Protein AF-F8LBH2-F1 (afdb_monomer_lite)

Organism: NCBI:txid765953

pLDDT: mean 71.57, std 17.28, range [37.56, 93.75]

Secondary structure (DSSP, 8-state):
------------------------------PPPP--S-HHHHHHHHHHHHHHHHHHHHHHHHHHHHHHHHT--HHHHHHHHH-GGGS-HHHHHHHHHHHHHHHHHHHHHH-HHHHHHHHHHHHHHHHHHHHTTTSSTTTTSS--

Structure (mmCIF, N/CA/C/O backbone):
data_AF-F8LBH2-F1
#
_entry.id   AF-F8LBH2-F1
#
loop_
_atom_site.group_PDB
_atom_site.id
_atom_site.type_symbol
_atom_site.label_atom_id
_atom_site.label_alt_id
_atom_site.label_comp_id
_atom_site.label_asym_id
_atom_site.label_entity_id
_atom_site.label_seq_id
_atom_site.pdbx_PDB_ins_code
_atom_site.Cartn_x
_atom_site.Cartn_y
_atom_site.Cartn_z
_atom_site.occupancy
_atom_site.B_iso_or_equiv
_atom_site.auth_seq_id
_atom_site.auth_comp_id
_atom_site.auth_asym_id
_atom_site.auth_atom_id
_atom_site.pdbx_PDB_model_num
ATOM 1 N N . MET A 1 1 ? -1.699 -72.581 43.889 1.00 37.56 1 MET A N 1
ATOM 2 C CA . MET A 1 1 ? -0.258 -72.411 44.127 1.00 37.56 1 MET A CA 1
ATOM 3 C C . MET A 1 1 ? 0.402 -72.421 42.767 1.00 37.56 1 MET A C 1
ATOM 5 O O . MET A 1 1 ? 0.305 -73.429 42.083 1.00 37.56 1 MET A O 1
ATOM 9 N N . ASP A 1 2 ? 0.550 -71.239 42.175 1.00 42.12 2 ASP A N 1
ATOM 10 C CA . ASP A 1 2 ? 1.751 -70.369 42.218 1.00 42.12 2 ASP A CA 1
ATOM 11 C C . ASP A 1 2 ? 2.484 -70.556 40.875 1.00 42.12 2 ASP A C 1
ATOM 13 O O . ASP A 1 2 ? 2.842 -71.672 40.522 1.00 42.12 2 ASP A O 1
ATOM 17 N N . ALA A 1 3 ? 2.346 -69.596 39.950 1.00 45.03 3 ALA A N 1
ATOM 18 C CA . ALA A 1 3 ? 3.302 -68.504 39.687 1.00 45.03 3 ALA A CA 1
ATOM 19 C C . ALA A 1 3 ? 4.600 -69.054 39.043 1.00 45.03 3 ALA A C 1
ATOM 21 O O . ALA A 1 3 ? 5.252 -69.914 39.610 1.00 45.03 3 ALA A O 1
ATOM 22 N N . HIS A 1 4 ? 5.020 -68.682 37.830 1.00 41.66 4 HIS A N 1
ATOM 23 C CA . HIS A 1 4 ? 5.304 -67.326 37.366 1.00 41.66 4 HIS A CA 1
ATOM 24 C C . HIS A 1 4 ? 5.430 -67.260 35.823 1.00 41.66 4 HIS A C 1
ATOM 26 O O . HIS A 1 4 ? 6.060 -68.103 35.193 1.00 41.66 4 HIS A O 1
ATOM 32 N N . ASN A 1 5 ? 4.853 -66.198 35.253 1.00 47.47 5 ASN A N 1
ATOM 33 C CA . ASN A 1 5 ? 5.165 -65.548 33.961 1.00 47.47 5 ASN A CA 1
ATOM 34 C C . ASN A 1 5 ? 6.564 -64.856 34.053 1.00 47.47 5 ASN A C 1
ATOM 36 O O . ASN A 1 5 ? 7.069 -64.799 35.177 1.00 47.47 5 ASN A O 1
ATOM 40 N N . PRO A 1 6 ? 7.158 -64.162 33.047 1.00 50.84 6 PRO A N 1
ATOM 41 C CA . PRO A 1 6 ? 6.891 -64.037 31.603 1.00 50.84 6 PRO A CA 1
ATOM 42 C C . PRO A 1 6 ? 8.168 -64.130 30.719 1.00 50.84 6 PRO A C 1
ATOM 44 O O . PRO A 1 6 ? 9.301 -64.053 31.188 1.00 50.84 6 PRO A O 1
ATOM 47 N N . SER A 1 7 ? 8.015 -64.179 29.397 1.00 40.47 7 SER A N 1
ATOM 48 C CA . SER A 1 7 ? 9.034 -63.666 28.462 1.00 40.47 7 SER A CA 1
ATOM 49 C C . SER A 1 7 ? 8.320 -63.107 27.240 1.00 40.47 7 SER A C 1
ATOM 51 O O . SER A 1 7 ? 8.099 -63.799 26.254 1.00 40.47 7 SER A O 1
ATOM 53 N N . ASP A 1 8 ? 7.893 -61.861 27.368 1.00 48.28 8 ASP A N 1
ATOM 54 C CA . ASP A 1 8 ? 7.503 -61.005 26.253 1.00 48.28 8 ASP A CA 1
ATOM 55 C C . ASP A 1 8 ? 8.675 -60.026 26.008 1.00 48.28 8 ASP A C 1
ATOM 57 O O . ASP A 1 8 ? 9.624 -59.984 26.796 1.00 48.28 8 ASP A O 1
ATOM 61 N N . PRO A 1 9 ? 8.535 -59.080 25.084 1.00 51.53 9 PRO A N 1
ATOM 62 C CA . PRO A 1 9 ? 8.784 -59.097 23.647 1.00 51.53 9 PRO A CA 1
ATOM 63 C C . PRO A 1 9 ? 10.121 -58.387 23.324 1.00 51.53 9 PRO A C 1
ATOM 65 O O . PRO A 1 9 ? 10.768 -57.861 24.219 1.00 51.53 9 PRO A O 1
ATOM 68 N N . PHE A 1 10 ? 10.487 -58.275 22.041 1.00 49.81 10 PHE A N 1
ATOM 69 C CA . PHE A 1 10 ? 11.682 -57.597 21.482 1.00 49.81 10 PHE A CA 1
ATOM 70 C C . PHE A 1 10 ? 12.917 -58.474 21.254 1.00 49.81 10 PHE A C 1
ATOM 72 O O . PHE A 1 10 ? 13.887 -58.436 22.003 1.00 49.81 10 PHE A O 1
ATOM 79 N N . ASP A 1 11 ? 12.924 -59.140 20.099 1.00 42.53 11 ASP A N 1
ATOM 80 C CA . ASP A 1 11 ? 14.157 -59.526 19.412 1.00 42.53 11 ASP A CA 1
ATOM 81 C C . ASP A 1 11 ? 14.146 -58.898 18.002 1.00 42.53 11 ASP A C 1
ATOM 83 O O . ASP A 1 11 ? 13.684 -59.484 17.022 1.00 42.53 11 ASP A O 1
ATOM 87 N N . ASP A 1 12 ? 14.556 -57.626 17.924 1.00 53.84 12 ASP A N 1
ATOM 88 C CA . ASP A 1 12 ? 14.927 -56.951 16.674 1.00 53.84 12 ASP A CA 1
ATOM 89 C C . ASP A 1 12 ? 16.433 -56.692 16.688 1.00 53.84 12 ASP A C 1
ATOM 91 O O . ASP A 1 12 ? 16.917 -55.825 17.425 1.00 53.84 12 ASP A O 1
ATOM 95 N N . PRO A 1 13 ? 17.174 -57.380 15.808 1.00 43.16 13 PRO A N 1
ATOM 96 C CA . PRO A 1 13 ? 18.400 -56.825 15.291 1.00 43.16 13 PRO A CA 1
ATOM 97 C C . PRO A 1 13 ? 18.344 -56.755 13.761 1.00 43.16 13 PRO A C 1
ATOM 99 O O . PRO A 1 13 ? 18.728 -57.667 13.030 1.00 43.16 13 PRO A O 1
ATOM 102 N N . SER A 1 14 ? 17.980 -55.574 13.265 1.00 45.56 14 SER A N 1
ATOM 103 C CA . SER A 1 14 ? 18.821 -54.830 12.325 1.00 45.56 14 SER A CA 1
ATOM 104 C C . SER A 1 14 ? 19.239 -55.625 11.080 1.00 45.56 14 SER A C 1
ATOM 106 O O . SER A 1 14 ? 20.412 -55.936 10.855 1.00 45.56 14 SER A O 1
ATOM 108 N N . LYS A 1 15 ? 18.287 -55.868 10.170 1.00 44.66 15 LYS A N 1
ATOM 109 C CA . LYS A 1 15 ? 18.622 -56.189 8.773 1.00 44.66 15 LYS A CA 1
ATOM 110 C C . LYS A 1 15 ? 19.201 -54.943 8.098 1.00 44.66 15 LYS A C 1
ATOM 112 O O . LYS A 1 15 ? 18.505 -54.155 7.463 1.00 44.66 15 LYS A O 1
ATOM 117 N N . HIS A 1 16 ? 20.514 -54.783 8.244 1.00 42.16 16 HIS A N 1
ATOM 118 C CA . HIS A 1 16 ? 21.361 -53.847 7.514 1.00 42.16 16 HIS A CA 1
ATOM 119 C C . HIS A 1 16 ? 21.202 -54.034 5.994 1.00 42.16 16 HIS A C 1
ATOM 121 O O . HIS A 1 16 ? 21.925 -54.793 5.344 1.00 42.16 16 HIS A O 1
ATOM 127 N N . VAL A 1 17 ? 20.269 -53.298 5.388 1.00 47.31 17 VAL A N 1
ATOM 128 C CA . VAL A 1 17 ? 20.178 -53.150 3.932 1.00 47.31 17 VAL A CA 1
ATOM 129 C C . VAL A 1 17 ? 21.384 -52.328 3.469 1.00 47.31 17 VAL A C 1
ATOM 131 O O . VAL A 1 17 ? 21.377 -51.095 3.490 1.00 47.31 17 VAL A O 1
ATOM 134 N N . ARG A 1 18 ? 22.452 -53.017 3.052 1.00 49.31 18 ARG A N 1
ATOM 135 C CA . ARG A 1 18 ? 23.632 -52.421 2.408 1.00 49.31 18 ARG A CA 1
ATOM 136 C C . ARG A 1 18 ? 23.225 -51.712 1.107 1.00 49.31 18 ARG A C 1
ATOM 138 O O . ARG A 1 18 ? 23.231 -52.300 0.028 1.00 49.31 18 ARG A O 1
ATOM 145 N N . LYS A 1 19 ? 22.909 -50.416 1.183 1.00 54.19 19 LYS A N 1
ATOM 146 C CA . LYS A 1 19 ? 22.758 -49.550 0.004 1.00 54.19 19 LYS A CA 1
ATOM 147 C C . LYS A 1 19 ? 24.141 -49.304 -0.611 1.00 54.19 19 LYS A C 1
ATOM 149 O O . LYS A 1 19 ? 24.957 -48.574 -0.049 1.00 54.19 19 LYS A O 1
ATOM 154 N N . LYS A 1 20 ? 24.422 -49.907 -1.773 1.00 54.06 20 LYS A N 1
ATOM 155 C CA . LYS A 1 20 ? 25.627 -49.616 -2.572 1.00 54.06 20 LYS A CA 1
ATOM 156 C C . LYS A 1 20 ? 25.637 -48.123 -2.947 1.00 54.06 20 LYS A C 1
ATOM 158 O O . LYS A 1 20 ? 24.815 -47.677 -3.745 1.00 54.06 20 LYS A O 1
ATOM 163 N N . LYS A 1 21 ? 26.566 -47.341 -2.380 1.00 54.25 21 LYS A N 1
ATOM 164 C CA . LYS A 1 21 ? 26.802 -45.935 -2.756 1.00 54.25 21 LYS A CA 1
ATOM 165 C C . LYS A 1 21 ? 27.360 -45.879 -4.183 1.00 54.25 21 LYS A C 1
ATOM 167 O O . LYS A 1 21 ? 28.518 -46.217 -4.419 1.00 54.25 21 LYS A O 1
ATOM 172 N N . LYS A 1 22 ? 26.541 -45.441 -5.141 1.00 55.19 22 LYS A N 1
ATOM 173 C CA . LYS A 1 22 ? 26.968 -45.123 -6.511 1.00 55.19 22 LYS A CA 1
ATOM 174 C C . LYS A 1 22 ? 27.864 -43.875 -6.442 1.00 55.19 22 LYS A C 1
ATOM 176 O O . LYS A 1 22 ? 27.389 -42.800 -6.087 1.00 55.19 22 LYS A O 1
ATOM 181 N N . LYS A 1 23 ? 29.166 -44.017 -6.716 1.00 51.88 23 LYS A N 1
ATOM 182 C CA . LYS A 1 23 ? 30.109 -42.887 -6.778 1.00 51.88 23 LYS A CA 1
ATOM 183 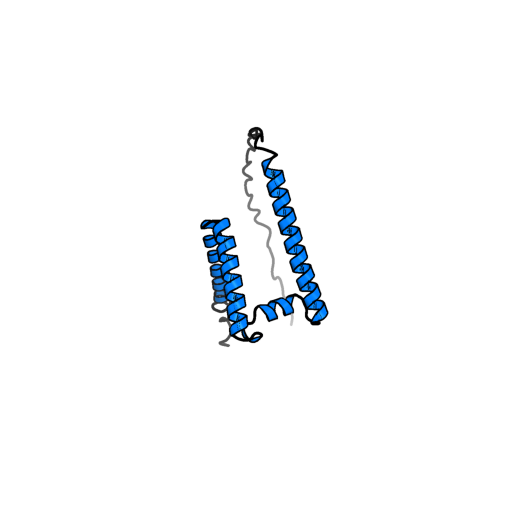C C . LYS A 1 23 ? 29.744 -42.002 -7.975 1.00 51.88 23 LYS A C 1
ATOM 185 O O . LYS A 1 23 ? 29.963 -42.388 -9.120 1.00 51.88 23 LYS A O 1
ATOM 190 N N . ILE A 1 24 ? 29.184 -40.826 -7.709 1.00 57.12 24 ILE A N 1
ATOM 191 C CA . ILE A 1 24 ? 28.989 -39.778 -8.713 1.00 57.12 24 ILE A CA 1
ATOM 192 C C . ILE A 1 24 ? 30.365 -39.156 -8.974 1.00 57.12 24 ILE A C 1
ATOM 194 O O . ILE A 1 24 ? 30.931 -38.501 -8.099 1.00 57.12 24 ILE A O 1
ATOM 198 N N . LYS A 1 25 ? 30.928 -39.395 -10.164 1.00 54.53 25 LYS A N 1
ATOM 199 C CA . LYS A 1 25 ? 32.109 -38.669 -10.646 1.00 54.53 25 LYS A CA 1
ATOM 200 C C . LYS A 1 25 ? 31.709 -37.203 -10.839 1.00 54.53 25 LYS A C 1
ATOM 202 O O . LYS A 1 25 ? 3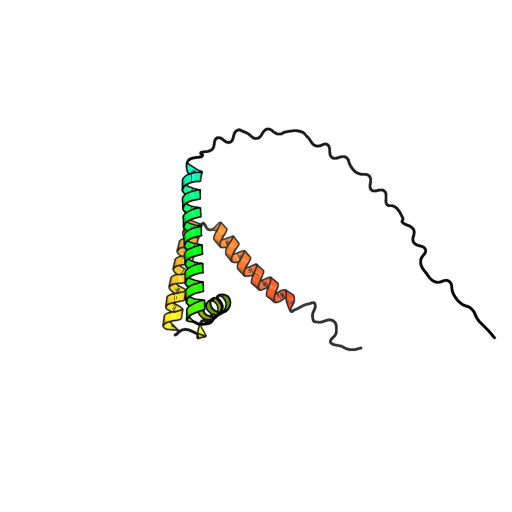0.905 -36.899 -11.716 1.00 54.53 25 LYS A O 1
ATOM 207 N N . ARG A 1 26 ? 32.255 -36.307 -10.014 1.00 52.47 26 ARG A N 1
ATOM 208 C CA . ARG A 1 26 ? 32.206 -34.859 -10.247 1.00 52.47 26 ARG A CA 1
ATOM 209 C C . ARG A 1 26 ? 33.034 -34.570 -11.498 1.00 52.47 26 ARG A C 1
ATOM 211 O O . ARG A 1 26 ? 34.248 -34.740 -11.466 1.00 52.47 26 ARG A O 1
ATOM 218 N N . LYS A 1 27 ? 32.377 -34.204 -12.601 1.00 52.38 27 LYS A N 1
ATOM 219 C CA . LYS A 1 27 ? 33.071 -33.602 -13.741 1.00 52.38 27 LYS A CA 1
ATOM 220 C C . LYS A 1 27 ? 33.422 -32.164 -13.364 1.00 52.38 27 LYS A C 1
ATOM 222 O O . LYS A 1 27 ? 32.586 -31.426 -12.850 1.00 52.38 27 LYS A O 1
ATOM 227 N N . SER A 1 28 ? 34.697 -31.873 -13.541 1.00 49.91 28 SER A N 1
ATOM 228 C CA . SER A 1 28 ? 35.398 -30.617 -13.337 1.00 49.91 28 SER A CA 1
ATOM 229 C C . SER A 1 28 ? 34.832 -29.476 -14.182 1.00 49.91 28 SER A C 1
ATOM 231 O O . SER A 1 28 ? 34.400 -29.704 -15.308 1.00 49.91 28 SER A O 1
ATOM 233 N N . ALA A 1 29 ? 34.880 -28.283 -13.581 1.00 54.41 29 ALA A N 1
ATOM 234 C CA . ALA A 1 29 ? 34.993 -26.953 -14.176 1.00 54.41 29 ALA A CA 1
ATOM 235 C C . ALA A 1 29 ? 34.497 -26.801 -15.623 1.00 54.41 29 ALA A C 1
ATOM 237 O O . ALA A 1 29 ? 35.233 -27.040 -16.575 1.00 54.41 29 ALA A O 1
ATOM 238 N N . LEU A 1 30 ? 33.259 -26.326 -15.760 1.00 52.25 30 LEU A N 1
ATOM 239 C CA . LEU A 1 30 ? 32.874 -25.540 -16.922 1.00 52.25 30 LEU A CA 1
ATOM 240 C C . LEU A 1 30 ? 33.170 -24.085 -16.547 1.00 52.25 30 LEU A C 1
ATOM 242 O O . LEU A 1 30 ? 32.517 -23.537 -15.657 1.00 52.25 30 LEU A O 1
ATOM 246 N N . GLU A 1 31 ? 34.223 -23.526 -17.139 1.00 52.91 31 GLU A N 1
ATOM 247 C CA . GLU A 1 31 ? 34.546 -22.104 -17.063 1.00 52.91 31 GLU A CA 1
ATOM 248 C C . GLU A 1 31 ? 33.291 -21.285 -17.379 1.00 52.91 31 GLU A C 1
ATOM 250 O O . GLU A 1 31 ? 32.638 -21.483 -18.407 1.00 52.91 31 GLU A O 1
ATOM 255 N N . ALA A 1 32 ? 32.923 -20.392 -16.463 1.00 56.91 32 ALA A N 1
ATOM 256 C CA . ALA A 1 32 ? 31.899 -19.401 -16.736 1.00 56.91 32 ALA A CA 1
ATOM 257 C C . ALA A 1 32 ? 32.465 -18.404 -17.763 1.00 56.91 32 ALA A C 1
ATOM 259 O O . ALA A 1 32 ? 33.584 -17.923 -17.565 1.00 56.91 32 ALA A O 1
ATOM 260 N N . PRO A 1 33 ? 31.738 -18.078 -18.847 1.00 54.59 33 PRO A N 1
ATOM 261 C CA . PRO A 1 33 ? 32.174 -17.040 -19.772 1.00 54.59 33 PRO A CA 1
ATOM 262 C C . PRO A 1 33 ? 32.280 -15.689 -19.040 1.00 54.59 33 PRO A C 1
ATOM 264 O O . PRO A 1 33 ? 31.523 -15.448 -18.093 1.00 54.59 33 PRO A O 1
ATOM 267 N N . PRO A 1 34 ? 33.211 -14.808 -19.451 1.00 51.16 34 PRO A N 1
ATOM 268 C CA . PRO A 1 34 ? 33.469 -13.549 -18.767 1.00 51.16 34 PRO A CA 1
ATOM 269 C C . PRO A 1 34 ? 32.201 -12.695 -18.696 1.00 51.16 34 PRO A C 1
ATOM 271 O O . PRO A 1 34 ? 31.580 -12.366 -19.707 1.00 51.16 34 PRO A O 1
ATOM 274 N N . SER A 1 35 ? 31.846 -12.335 -17.465 1.00 54.00 35 SER A N 1
ATOM 275 C CA . SER A 1 35 ? 30.804 -11.382 -17.088 1.00 54.00 35 SER A CA 1
ATOM 276 C C . SER A 1 35 ? 31.179 -9.967 -17.550 1.00 54.00 35 SER A C 1
ATOM 278 O O . SER A 1 35 ? 31.517 -9.105 -16.746 1.00 54.00 35 SER A O 1
ATOM 280 N N . ASN A 1 36 ? 31.109 -9.719 -18.855 1.00 51.38 36 ASN A N 1
ATOM 281 C CA . ASN A 1 36 ? 31.157 -8.380 -19.434 1.00 51.38 36 ASN A CA 1
ATOM 282 C C . ASN A 1 36 ? 29.755 -7.999 -19.917 1.00 51.38 36 ASN A C 1
ATOM 284 O O . ASN A 1 36 ? 29.496 -7.889 -21.110 1.00 51.38 36 ASN A O 1
ATOM 288 N N . MET A 1 37 ? 28.837 -7.819 -18.969 1.00 50.00 37 MET A N 1
ATOM 289 C CA . MET A 1 37 ? 27.561 -7.143 -19.194 1.00 50.00 37 MET A CA 1
ATOM 290 C C . MET A 1 37 ? 27.417 -6.039 -18.142 1.00 50.00 37 MET A C 1
ATOM 292 O O . MET A 1 37 ? 26.938 -6.266 -17.045 1.00 50.00 37 MET A O 1
ATOM 296 N N . SER A 1 38 ? 27.900 -4.853 -18.513 1.00 47.59 38 SER A N 1
ATOM 297 C CA . SER A 1 38 ? 27.411 -3.529 -18.105 1.00 47.59 38 SER A CA 1
ATOM 298 C C . SER A 1 38 ? 27.126 -3.265 -16.613 1.00 47.59 38 SER A C 1
ATOM 300 O O . SER A 1 38 ? 25.976 -3.176 -16.194 1.00 47.59 38 SER A O 1
ATOM 302 N N . ALA A 1 39 ? 28.170 -2.930 -15.848 1.00 53.00 39 ALA A N 1
ATOM 303 C CA . ALA A 1 39 ? 28.051 -2.333 -14.508 1.00 53.00 39 ALA A CA 1
ATOM 304 C C . ALA A 1 39 ? 27.311 -0.968 -14.480 1.00 53.00 39 ALA A C 1
ATOM 306 O O . ALA A 1 39 ? 27.016 -0.436 -13.412 1.00 53.00 39 ALA A O 1
ATOM 307 N N . ALA A 1 40 ? 27.009 -0.377 -15.644 1.00 53.53 40 ALA A N 1
ATOM 308 C CA . ALA A 1 40 ? 26.290 0.892 -15.747 1.00 53.53 40 ALA A CA 1
ATOM 309 C C . ALA A 1 40 ? 24.769 0.730 -15.553 1.00 53.53 40 ALA A C 1
ATOM 311 O O . ALA A 1 40 ? 24.148 1.594 -14.935 1.00 53.53 40 ALA A O 1
ATOM 312 N N . GLY A 1 41 ? 24.182 -0.385 -16.013 1.00 55.12 41 GLY A N 1
ATOM 313 C CA . GLY A 1 41 ? 22.748 -0.673 -15.846 1.00 55.12 41 GLY A CA 1
ATOM 314 C C . GLY A 1 41 ? 22.362 -1.033 -14.409 1.00 55.12 41 GLY A C 1
ATOM 315 O O . GLY A 1 41 ? 21.260 -0.717 -13.963 1.00 55.12 41 GLY A O 1
ATOM 316 N N . ASP A 1 42 ? 23.291 -1.624 -13.658 1.00 62.88 42 ASP A N 1
ATOM 317 C CA . ASP A 1 42 ? 23.058 -2.048 -12.274 1.00 62.88 42 ASP A CA 1
ATOM 318 C C . ASP A 1 42 ? 22.909 -0.858 -11.319 1.00 62.88 42 ASP A C 1
ATOM 320 O O . ASP A 1 42 ? 22.097 -0.899 -10.398 1.00 62.88 42 ASP A O 1
ATOM 324 N N . SER A 1 43 ? 23.623 0.243 -11.578 1.00 74.38 43 SER A N 1
ATOM 325 C CA . SER A 1 43 ? 23.566 1.446 -10.738 1.00 74.38 43 SER A CA 1
ATOM 326 C C . SER A 1 43 ? 22.190 2.126 -10.749 1.00 74.38 43 SER A C 1
ATOM 328 O O . SER A 1 43 ? 21.676 2.510 -9.697 1.00 74.38 43 SER A O 1
ATOM 330 N N . GLU A 1 44 ? 21.545 2.224 -11.915 1.00 80.12 44 GLU A N 1
ATOM 331 C CA . GLU A 1 44 ? 20.199 2.789 -12.037 1.00 80.12 44 GLU A CA 1
ATOM 332 C C . GLU A 1 44 ? 19.171 1.878 -11.353 1.00 80.12 44 GLU A C 1
ATOM 334 O O . GLU A 1 44 ? 18.336 2.345 -10.572 1.00 80.12 44 GLU A O 1
ATOM 339 N N . ILE A 1 45 ? 19.293 0.564 -11.551 1.00 83.44 45 ILE A N 1
ATOM 340 C CA . ILE A 1 45 ? 18.434 -0.430 -10.901 1.00 83.44 45 ILE A CA 1
ATOM 341 C C . ILE A 1 45 ? 18.585 -0.366 -9.374 1.00 83.44 45 ILE A C 1
ATOM 343 O O . ILE A 1 45 ? 17.579 -0.326 -8.660 1.00 83.44 45 ILE A O 1
ATOM 347 N N . ASP A 1 46 ? 19.809 -0.278 -8.856 1.00 85.12 46 ASP A N 1
ATOM 348 C CA . ASP A 1 46 ? 20.075 -0.159 -7.421 1.00 85.12 46 ASP A CA 1
ATOM 349 C C . ASP A 1 46 ? 19.514 1.140 -6.840 1.00 85.12 46 ASP A C 1
ATOM 351 O O . ASP A 1 46 ? 18.933 1.140 -5.748 1.00 85.12 46 ASP A O 1
ATOM 355 N N . THR A 1 47 ? 19.603 2.253 -7.576 1.00 87.19 47 THR A N 1
ATOM 356 C CA . THR A 1 47 ? 18.985 3.514 -7.141 1.00 87.19 47 THR A CA 1
ATOM 357 C C . THR A 1 47 ? 17.458 3.417 -7.103 1.00 87.19 47 THR A C 1
ATOM 359 O O . THR A 1 47 ? 16.842 3.889 -6.140 1.00 87.19 47 THR A O 1
ATOM 362 N N . MET A 1 48 ? 16.831 2.742 -8.075 1.00 84.44 48 MET A N 1
ATOM 363 C CA . MET A 1 48 ? 15.389 2.480 -8.063 1.00 84.44 48 MET A CA 1
ATOM 364 C C . MET A 1 48 ? 14.986 1.570 -6.900 1.00 84.44 48 MET A C 1
ATOM 366 O O . MET A 1 48 ? 14.003 1.855 -6.213 1.00 84.44 48 MET A O 1
ATOM 370 N N . LEU A 1 49 ? 15.747 0.506 -6.632 1.00 85.50 49 LEU A N 1
ATOM 371 C CA . LEU A 1 49 ? 15.502 -0.402 -5.509 1.00 85.50 49 LEU A CA 1
ATOM 372 C C . LEU A 1 49 ? 15.632 0.316 -4.165 1.00 85.50 49 LEU A C 1
ATOM 374 O O . LEU A 1 49 ? 14.800 0.118 -3.278 1.00 85.50 49 LEU A O 1
ATOM 378 N N . LYS A 1 50 ? 16.631 1.189 -4.019 1.00 90.56 50 LYS A N 1
ATOM 379 C CA . LYS A 1 50 ? 16.803 2.015 -2.821 1.00 90.56 50 LYS A CA 1
ATOM 380 C C . LYS A 1 50 ? 15.633 2.979 -2.638 1.00 90.56 50 LYS A C 1
ATOM 382 O O . LYS A 1 50 ? 15.101 3.090 -1.538 1.00 90.56 50 LYS A O 1
ATOM 387 N N . LYS A 1 51 ? 15.170 3.616 -3.717 1.00 89.69 51 LYS A N 1
ATOM 388 C CA . LYS A 1 51 ? 13.987 4.486 -3.678 1.00 89.69 51 LYS A CA 1
ATOM 389 C C . LYS A 1 51 ? 12.724 3.716 -3.281 1.00 89.69 51 LYS A C 1
ATOM 391 O O . LYS A 1 51 ? 11.940 4.220 -2.485 1.00 89.69 51 LYS A O 1
ATOM 396 N N . LEU A 1 52 ? 12.536 2.499 -3.798 1.00 87.25 52 LEU A N 1
ATOM 397 C CA . LEU A 1 52 ? 11.421 1.627 -3.416 1.00 87.25 52 LEU A CA 1
ATOM 398 C C . LEU A 1 52 ? 11.463 1.254 -1.933 1.00 87.25 52 LEU A C 1
ATOM 400 O O . LEU A 1 52 ? 10.423 1.304 -1.285 1.00 87.25 52 LEU A O 1
ATOM 404 N N . ARG A 1 53 ? 12.644 0.930 -1.391 1.00 89.94 53 ARG A N 1
ATOM 405 C CA . ARG A 1 53 ? 12.810 0.657 0.046 1.00 89.94 53 ARG A CA 1
ATOM 406 C C . ARG A 1 53 ? 12.452 1.866 0.898 1.00 89.94 53 ARG A C 1
ATOM 408 O O . ARG A 1 53 ? 11.618 1.735 1.777 1.00 89.94 53 ARG A O 1
ATOM 415 N N . ASN A 1 54 ? 12.976 3.045 0.562 1.00 93.00 54 ASN A N 1
ATOM 416 C CA . ASN A 1 54 ? 12.653 4.269 1.298 1.00 93.00 54 ASN A CA 1
ATOM 417 C C . ASN A 1 54 ? 11.143 4.566 1.290 1.00 93.00 54 ASN A C 1
ATOM 419 O O . ASN A 1 54 ? 10.592 4.981 2.301 1.00 93.00 54 ASN A O 1
ATOM 423 N N . MET A 1 55 ? 10.459 4.333 0.162 1.00 90.94 55 MET A N 1
ATOM 424 C CA . MET A 1 55 ? 9.003 4.494 0.095 1.00 90.94 55 MET A CA 1
ATOM 425 C C . MET A 1 55 ? 8.254 3.452 0.937 1.00 90.94 55 MET A C 1
ATOM 427 O O . MET A 1 55 ? 7.215 3.782 1.504 1.00 90.94 55 MET A O 1
ATOM 431 N N . ASP A 1 56 ? 8.744 2.212 1.014 1.00 90.88 56 ASP A N 1
ATOM 432 C CA . ASP A 1 56 ? 8.155 1.188 1.884 1.00 90.88 56 ASP A CA 1
ATOM 433 C C . ASP A 1 56 ? 8.336 1.552 3.362 1.00 90.88 56 ASP A C 1
ATOM 435 O O . ASP A 1 56 ? 7.366 1.530 4.118 1.00 90.88 56 ASP A O 1
ATOM 439 N N . ASP A 1 57 ? 9.533 1.995 3.747 1.00 93.44 57 ASP A N 1
ATOM 440 C CA . ASP A 1 57 ? 9.837 2.456 5.104 1.00 93.44 57 ASP A CA 1
ATOM 441 C C . ASP A 1 57 ? 8.973 3.673 5.480 1.00 93.44 57 ASP A C 1
ATOM 443 O O . ASP A 1 57 ? 8.393 3.725 6.565 1.00 93.44 57 ASP A O 1
ATOM 447 N N . ASP A 1 58 ? 8.786 4.628 4.564 1.00 93.75 58 ASP A N 1
ATOM 448 C CA . ASP A 1 58 ? 7.894 5.774 4.770 1.00 93.75 58 ASP A CA 1
ATOM 449 C C . ASP A 1 58 ? 6.433 5.351 4.975 1.00 93.75 58 ASP A C 1
ATOM 451 O O . ASP A 1 58 ? 5.721 5.931 5.803 1.00 93.75 58 ASP A O 1
ATOM 455 N N . LEU A 1 59 ? 5.958 4.349 4.228 1.00 89.50 59 LEU A N 1
ATOM 456 C CA . LEU A 1 59 ? 4.611 3.804 4.400 1.00 89.50 59 LEU A CA 1
ATOM 457 C C . LEU A 1 59 ? 4.465 3.102 5.751 1.00 89.50 59 LEU A C 1
ATOM 459 O O . LEU A 1 59 ? 3.444 3.296 6.414 1.00 89.50 59 LEU A O 1
ATOM 463 N N . GLN A 1 60 ? 5.471 2.331 6.169 1.00 89.81 60 GLN A N 1
ATOM 464 C CA . GLN A 1 60 ? 5.497 1.673 7.476 1.00 89.81 60 GLN A CA 1
ATOM 465 C C . GLN A 1 60 ? 5.497 2.701 8.613 1.00 89.81 60 GLN A C 1
ATOM 467 O O . GLN A 1 60 ? 4.624 2.640 9.476 1.00 89.81 60 GLN A O 1
ATOM 472 N N . ASN A 1 61 ? 6.349 3.724 8.540 1.00 93.25 61 ASN A N 1
ATOM 473 C CA . ASN A 1 61 ? 6.408 4.809 9.522 1.00 93.25 61 ASN A CA 1
ATOM 474 C C . ASN A 1 61 ? 5.080 5.570 9.636 1.00 93.25 61 ASN A C 1
ATOM 476 O O . ASN A 1 61 ? 4.635 5.920 10.729 1.00 93.25 61 ASN A O 1
ATOM 480 N N . ARG A 1 62 ? 4.405 5.849 8.513 1.00 91.12 62 ARG A N 1
ATOM 481 C CA . ARG A 1 62 ? 3.075 6.489 8.536 1.00 91.12 62 ARG A CA 1
ATOM 482 C C . ARG A 1 62 ? 2.027 5.588 9.173 1.00 91.12 62 ARG A C 1
ATOM 484 O O . ARG A 1 62 ? 1.179 6.067 9.918 1.00 91.12 62 ARG A O 1
ATOM 491 N N . MET A 1 63 ? 2.086 4.297 8.878 1.00 88.62 63 MET A N 1
ATOM 492 C CA . MET A 1 63 ? 1.219 3.295 9.481 1.00 88.62 63 MET A CA 1
ATOM 493 C C . MET A 1 63 ? 1.412 3.186 10.997 1.00 88.62 63 MET A C 1
ATOM 495 O O . MET A 1 63 ? 0.426 3.063 11.719 1.00 88.62 63 MET A O 1
ATOM 499 N N . GLU A 1 64 ? 2.655 3.249 11.470 1.00 91.50 64 GLU A N 1
ATOM 500 C CA . GLU A 1 64 ? 2.990 3.263 12.896 1.00 91.50 64 GLU A CA 1
ATOM 501 C C . GLU A 1 64 ? 2.485 4.531 13.578 1.00 91.50 64 GLU A C 1
ATOM 503 O O . GLU A 1 64 ? 1.803 4.436 14.590 1.00 91.50 64 GLU A O 1
ATOM 508 N N . LYS A 1 65 ? 2.665 5.706 12.968 1.00 92.44 65 LYS A N 1
ATOM 509 C CA . LYS A 1 65 ? 2.087 6.956 13.493 1.00 92.44 65 LYS A CA 1
ATOM 510 C C . LYS A 1 65 ? 0.565 6.895 13.617 1.00 92.44 65 LYS A C 1
ATOM 512 O O . LYS A 1 65 ? 0.001 7.372 14.595 1.00 92.44 65 LYS A O 1
ATOM 517 N N . ILE A 1 66 ? -0.123 6.307 12.635 1.00 90.12 66 ILE A N 1
ATOM 518 C CA . ILE A 1 66 ? -1.581 6.113 12.709 1.00 90.12 66 ILE A CA 1
ATOM 519 C C . ILE A 1 66 ? -1.935 5.149 13.846 1.00 90.12 66 ILE A C 1
ATOM 521 O O . ILE A 1 66 ? -2.893 5.395 14.576 1.00 90.12 66 ILE A O 1
ATOM 525 N N . ALA A 1 67 ? -1.173 4.067 14.009 1.00 90.25 67 ALA A N 1
ATOM 526 C CA . ALA A 1 67 ? -1.344 3.113 15.101 1.00 90.25 67 ALA A CA 1
ATOM 527 C C . ALA A 1 67 ? -1.177 3.788 16.476 1.00 90.25 67 ALA A C 1
ATOM 529 O O . ALA A 1 67 ? -2.057 3.666 17.324 1.00 90.25 67 ALA A O 1
ATOM 530 N N . GLU A 1 68 ? -0.126 4.591 16.658 1.00 91.06 68 GLU A N 1
ATOM 531 C CA . GLU A 1 68 ? 0.117 5.372 17.878 1.00 91.06 68 GLU A CA 1
ATOM 532 C C . GLU A 1 68 ? -1.033 6.338 18.188 1.00 91.06 68 GLU A C 1
ATOM 534 O O . GLU A 1 68 ? -1.552 6.342 19.301 1.00 91.06 68 GLU A O 1
ATOM 539 N N . LEU A 1 69 ? -1.479 7.118 17.197 1.00 91.75 69 LEU A N 1
ATOM 540 C CA . LEU A 1 69 ? -2.557 8.098 17.376 1.00 91.75 69 LEU A CA 1
ATOM 541 C C . LEU A 1 69 ? -3.917 7.453 17.664 1.00 91.75 69 LEU A C 1
ATOM 543 O O . LEU A 1 69 ? -4.743 8.033 18.363 1.00 91.75 69 LEU A O 1
ATOM 547 N N . SER A 1 70 ? -4.169 6.274 17.099 1.00 87.00 70 SER A N 1
ATOM 548 C CA . SER A 1 70 ? -5.440 5.560 17.259 1.00 87.00 70 SER A CA 1
ATOM 549 C C . SER A 1 70 ? -5.469 4.621 18.466 1.00 87.00 70 SER A C 1
ATOM 551 O O . SER A 1 70 ? -6.529 4.086 18.784 1.00 87.00 70 SER A O 1
ATOM 553 N N . GLY A 1 71 ? -4.325 4.389 19.120 1.00 90.31 71 GLY A N 1
ATOM 554 C CA . GLY A 1 71 ? -4.180 3.379 20.171 1.00 90.31 71 GLY A CA 1
ATOM 555 C C . GLY A 1 71 ? -4.361 1.938 19.675 1.00 90.31 71 GLY A C 1
ATOM 556 O O . GLY A 1 71 ? -4.510 1.026 20.486 1.00 90.31 71 GLY A O 1
ATOM 557 N N . MET A 1 72 ? -4.375 1.720 18.357 1.00 88.50 72 MET A N 1
ATOM 558 C CA . MET A 1 72 ? -4.538 0.404 17.738 1.00 88.50 72 MET A CA 1
ATOM 559 C C . MET A 1 72 ? -3.185 -0.166 17.325 1.00 88.50 72 MET A C 1
ATOM 561 O O . MET A 1 72 ? -2.261 0.565 16.986 1.00 88.50 72 MET A O 1
ATOM 565 N N . SER A 1 73 ? -3.065 -1.489 17.242 1.00 90.56 73 SER A N 1
ATOM 566 C CA . SER A 1 73 ? -1.899 -2.097 16.599 1.00 90.56 73 SER A CA 1
ATOM 567 C C . SER A 1 73 ? -1.916 -1.872 15.081 1.00 90.56 73 SER A C 1
ATOM 569 O O . SER A 1 73 ? -2.969 -1.796 14.444 1.00 90.56 73 SER A O 1
ATOM 571 N N . THR A 1 74 ? -0.746 -1.882 14.437 1.00 87.75 74 THR A N 1
ATOM 572 C CA . THR A 1 74 ? -0.636 -1.765 12.967 1.00 87.75 74 THR A CA 1
ATOM 573 C C . THR A 1 74 ? -1.443 -2.831 12.211 1.00 87.75 74 THR A C 1
ATOM 575 O O . THR A 1 74 ? -1.923 -2.596 11.100 1.00 87.75 74 THR A O 1
ATOM 578 N N . LYS A 1 75 ? -1.635 -4.016 12.808 1.00 89.19 75 LYS A N 1
ATOM 579 C CA . LYS A 1 75 ? -2.479 -5.087 12.251 1.00 89.19 75 LYS A CA 1
ATOM 580 C C . LYS A 1 75 ? -3.962 -4.734 12.304 1.00 89.19 75 LYS A C 1
ATOM 582 O O . LYS A 1 75 ? -4.688 -5.058 11.367 1.00 89.19 75 LYS A O 1
ATOM 587 N N . GLU A 1 76 ? -4.405 -4.105 13.382 1.00 87.38 76 GLU A N 1
ATOM 588 C CA . GLU A 1 76 ? -5.787 -3.657 13.546 1.00 87.38 76 GLU A CA 1
ATOM 589 C C . GLU A 1 76 ? -6.088 -2.483 12.628 1.00 87.38 76 GLU A C 1
ATOM 591 O O . GLU A 1 76 ? -7.097 -2.530 11.936 1.00 87.38 76 GLU A O 1
ATOM 596 N N . VAL A 1 77 ? -5.163 -1.530 12.491 1.00 88.25 77 VAL A N 1
ATOM 597 C CA . VAL A 1 77 ? -5.275 -0.442 11.506 1.00 88.25 77 VAL A CA 1
ATOM 598 C C . VAL A 1 77 ? -5.431 -1.002 10.088 1.00 88.25 77 VAL A C 1
ATOM 600 O O . VAL A 1 77 ? -6.314 -0.574 9.348 1.00 88.25 77 VAL A O 1
ATOM 603 N N . LYS A 1 78 ? -4.641 -2.019 9.705 1.00 88.62 78 LYS A N 1
ATOM 604 C CA . LYS A 1 78 ? -4.814 -2.691 8.400 1.00 88.62 78 LYS A CA 1
ATOM 605 C C . LYS A 1 78 ? -6.202 -3.304 8.249 1.00 88.62 78 LYS A C 1
ATOM 607 O O . LYS A 1 78 ? -6.844 -3.092 7.228 1.00 88.62 78 LYS A O 1
ATOM 612 N N . ARG A 1 79 ? -6.677 -4.039 9.257 1.00 89.81 79 ARG A N 1
ATOM 613 C CA . ARG A 1 79 ? -8.021 -4.639 9.231 1.00 89.81 79 ARG A CA 1
ATOM 614 C C . ARG A 1 79 ? -9.118 -3.584 9.165 1.00 89.81 79 ARG A C 1
ATOM 616 O O . ARG A 1 79 ? -10.106 -3.797 8.475 1.00 89.81 79 ARG A O 1
ATOM 623 N N . PHE A 1 80 ? -8.930 -2.465 9.856 1.00 88.81 80 PHE A N 1
ATOM 624 C CA . PHE A 1 80 ? -9.864 -1.352 9.859 1.00 88.81 80 PHE A CA 1
ATOM 625 C C . PHE A 1 80 ? -9.986 -0.739 8.464 1.00 88.81 80 PHE A C 1
ATOM 627 O O . PHE A 1 80 ? -11.096 -0.566 7.973 1.00 88.81 80 PHE A O 1
ATOM 634 N N . ILE A 1 81 ? -8.853 -0.479 7.805 1.00 87.31 81 ILE A N 1
ATOM 635 C CA . ILE A 1 81 ? -8.808 0.073 6.445 1.00 87.31 81 ILE A CA 1
ATOM 636 C C . ILE A 1 81 ? -9.325 -0.933 5.407 1.00 87.31 81 ILE A C 1
ATOM 638 O O . ILE A 1 81 ? -9.863 -0.538 4.382 1.00 87.31 81 ILE A O 1
ATOM 642 N N . GLU A 1 82 ? -9.167 -2.237 5.633 1.00 87.19 82 GLU A N 1
ATOM 643 C CA . GLU A 1 82 ? -9.654 -3.272 4.713 1.00 87.19 82 GLU A CA 1
ATOM 644 C C . GLU A 1 82 ? -11.159 -3.557 4.843 1.00 87.19 82 GLU A C 1
ATOM 646 O O . GLU A 1 82 ? -11.713 -4.243 3.980 1.00 87.19 82 GLU A O 1
ATOM 651 N N . ASN A 1 83 ? -11.821 -3.048 5.886 1.00 88.94 83 ASN A N 1
ATOM 652 C CA . ASN A 1 83 ? -13.239 -3.284 6.118 1.00 88.94 83 ASN A CA 1
ATOM 653 C C . ASN A 1 83 ? -14.108 -2.196 5.450 1.00 88.94 83 ASN A C 1
ATOM 655 O O . ASN A 1 83 ? -14.032 -1.037 5.864 1.00 88.94 83 ASN A O 1
ATOM 659 N N . PRO A 1 84 ? -14.967 -2.543 4.472 1.00 87.19 84 PRO A N 1
ATOM 660 C CA . PRO A 1 84 ? -15.863 -1.582 3.828 1.00 87.19 84 PRO A CA 1
ATOM 661 C C . PRO A 1 84 ? -16.857 -0.931 4.793 1.00 87.19 84 PRO A C 1
ATOM 663 O O . PRO A 1 84 ? -17.221 0.221 4.586 1.00 87.19 84 PRO A O 1
ATOM 666 N N . ASP A 1 85 ? -17.262 -1.635 5.853 1.00 89.88 85 ASP A N 1
ATOM 667 C CA . ASP A 1 85 ? -18.292 -1.162 6.787 1.00 89.88 85 ASP A CA 1
ATOM 668 C C . ASP A 1 85 ? -17.807 0.002 7.667 1.00 89.88 85 ASP A C 1
ATOM 670 O O . ASP A 1 85 ? -18.609 0.707 8.276 1.00 89.88 85 ASP A O 1
ATOM 674 N N . ASN A 1 86 ? -16.491 0.226 7.722 1.00 89.00 86 ASN A N 1
ATOM 675 C CA . ASN A 1 86 ? -15.885 1.304 8.502 1.00 89.00 86 ASN A CA 1
ATOM 676 C C . ASN A 1 86 ? -15.898 2.658 7.777 1.00 89.00 86 ASN A C 1
ATOM 678 O O . ASN A 1 86 ? -15.498 3.664 8.363 1.00 89.00 86 ASN A O 1
ATOM 682 N N . PHE A 1 87 ? -16.321 2.691 6.511 1.00 90.00 87 PHE A N 1
ATOM 683 C CA . PHE A 1 87 ? -16.320 3.892 5.684 1.00 90.00 87 PHE A CA 1
ATOM 684 C C . PHE A 1 87 ? -17.699 4.126 5.063 1.00 90.00 87 PHE A C 1
ATOM 686 O O . PHE A 1 87 ? -18.391 3.173 4.698 1.00 90.00 87 PHE A O 1
ATOM 693 N N . PRO A 1 88 ? -18.099 5.390 4.848 1.00 91.56 88 PRO A N 1
ATOM 694 C CA . PRO A 1 88 ? -19.250 5.699 4.014 1.00 91.56 88 PRO A CA 1
ATOM 695 C C . PRO A 1 88 ? -19.097 5.077 2.620 1.00 91.56 88 PRO A C 1
ATOM 697 O O . PRO A 1 88 ? -18.015 5.106 2.027 1.00 91.56 88 PRO A O 1
ATOM 700 N N . SER A 1 89 ? -20.194 4.557 2.055 1.00 88.62 89 SER A N 1
ATOM 701 C CA . SER A 1 89 ? -20.164 3.840 0.768 1.00 88.62 89 SER A CA 1
ATOM 702 C C . SER A 1 89 ? -19.525 4.650 -0.365 1.00 88.62 89 SER A C 1
ATOM 704 O O . SER A 1 89 ? -18.887 4.076 -1.252 1.00 88.62 89 SER A O 1
ATOM 706 N N . GLU A 1 90 ? -19.704 5.970 -0.367 1.00 91.50 90 GLU A N 1
ATOM 707 C CA . GLU A 1 90 ? -19.121 6.841 -1.384 1.00 91.50 90 GLU A CA 1
ATOM 708 C C . GLU A 1 90 ? -17.594 6.928 -1.250 1.00 91.50 90 GLU A C 1
ATOM 710 O O . GLU A 1 90 ? -16.866 6.784 -2.237 1.00 91.50 90 GLU A O 1
ATOM 715 N N . GLU A 1 91 ? -17.099 7.110 -0.028 1.00 89.19 91 GLU A N 1
ATOM 716 C CA . GLU A 1 91 ? -15.669 7.198 0.258 1.00 89.19 91 GLU A CA 1
ATOM 717 C C . GLU A 1 91 ? -14.968 5.868 0.001 1.00 89.19 91 GLU A C 1
ATOM 719 O O . GLU A 1 91 ? -13.923 5.840 -0.654 1.00 89.19 91 GLU A O 1
ATOM 724 N N . TRP A 1 92 ? -15.588 4.759 0.411 1.00 91.00 92 TRP A N 1
ATOM 725 C CA . TRP A 1 92 ? -15.091 3.419 0.117 1.00 91.00 92 TRP A CA 1
ATOM 726 C C . TRP A 1 92 ? -14.946 3.183 -1.389 1.00 91.00 92 TRP A C 1
ATOM 728 O O . TRP A 1 92 ? -13.892 2.758 -1.867 1.00 91.00 92 TRP A O 1
ATOM 738 N N . SER A 1 93 ? -15.977 3.531 -2.164 1.00 89.25 93 SER A N 1
ATOM 739 C CA . SER A 1 93 ? -15.963 3.404 -3.624 1.00 89.25 93 SER A CA 1
ATOM 740 C C . SER A 1 93 ? -14.858 4.254 -4.259 1.00 89.25 93 SER A C 1
ATOM 742 O O . SER A 1 93 ? -14.128 3.784 -5.135 1.00 89.25 93 SER A O 1
ATOM 744 N N . ARG A 1 94 ? -14.664 5.492 -3.782 1.00 92.06 94 ARG A N 1
ATOM 745 C CA . ARG A 1 94 ? -13.569 6.366 -4.237 1.00 92.06 94 ARG A CA 1
ATOM 746 C C . ARG A 1 94 ? -12.193 5.774 -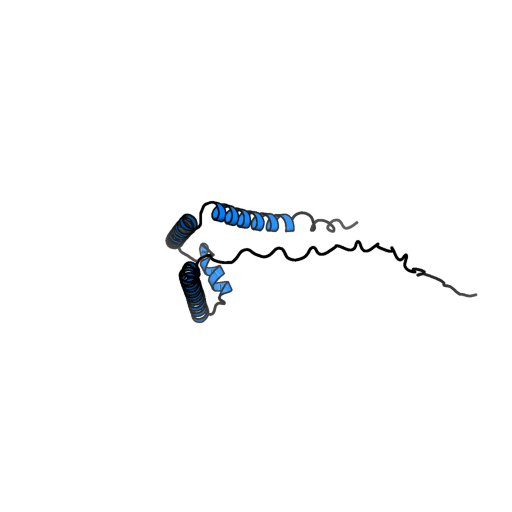3.916 1.00 92.06 94 ARG A C 1
ATOM 748 O O . ARG A 1 94 ? -11.317 5.797 -4.784 1.00 92.06 94 ARG A O 1
ATOM 755 N N . MET A 1 95 ? -11.988 5.240 -2.710 1.00 88.62 95 MET A N 1
ATOM 756 C CA . MET A 1 95 ? -10.732 4.582 -2.326 1.00 88.62 95 MET A CA 1
ATOM 757 C C . MET A 1 95 ? -10.457 3.347 -3.185 1.00 88.62 95 MET A C 1
ATOM 759 O O . MET A 1 95 ? -9.346 3.184 -3.693 1.00 88.62 95 MET A O 1
ATOM 763 N N . GLN A 1 96 ? -11.478 2.524 -3.414 1.00 89.94 96 GLN A N 1
ATOM 764 C CA . GLN A 1 96 ? -11.356 1.316 -4.217 1.00 89.94 96 GLN A CA 1
ATOM 765 C C . GLN A 1 96 ? -11.008 1.632 -5.676 1.00 89.94 96 GLN A C 1
ATOM 767 O O . GLN A 1 96 ? -10.106 1.013 -6.231 1.00 89.94 96 GLN A O 1
ATOM 772 N N . ARG A 1 97 ? -11.627 2.658 -6.280 1.00 92.12 97 ARG A N 1
ATOM 773 C CA . ARG A 1 97 ? -11.272 3.112 -7.638 1.00 92.12 97 ARG A CA 1
ATOM 774 C C . ARG A 1 97 ? -9.813 3.549 -7.736 1.00 92.12 97 ARG A C 1
ATOM 776 O O . ARG A 1 97 ? -9.104 3.116 -8.636 1.00 92.12 97 ARG A O 1
ATOM 783 N N . LYS A 1 98 ? -9.338 4.355 -6.779 1.00 90.75 98 LYS A N 1
ATOM 784 C CA . LYS A 1 98 ? -7.930 4.786 -6.736 1.00 90.75 98 LYS A CA 1
ATOM 785 C C . LYS A 1 98 ? -6.978 3.597 -6.615 1.00 90.75 98 LYS A C 1
ATOM 787 O O . LYS A 1 98 ? -5.945 3.571 -7.282 1.00 90.75 98 LYS A O 1
ATOM 792 N N . LYS A 1 99 ? -7.329 2.614 -5.783 1.00 88.38 99 LYS A N 1
ATOM 793 C CA . LYS A 1 99 ? -6.566 1.373 -5.636 1.00 88.38 99 LYS A CA 1
ATOM 794 C C . LYS A 1 99 ? -6.526 0.585 -6.944 1.00 88.38 99 LYS A C 1
ATOM 796 O O . LYS A 1 99 ? -5.444 0.197 -7.371 1.00 88.38 99 LYS A O 1
ATOM 801 N N . ASP A 1 100 ? -7.669 0.400 -7.596 1.00 87.81 100 ASP A N 1
ATOM 802 C CA . ASP A 1 100 ? -7.764 -0.331 -8.860 1.00 87.81 100 ASP A CA 1
ATOM 803 C C . ASP A 1 100 ? -6.981 0.366 -9.982 1.00 87.81 100 ASP A C 1
ATOM 805 O O . ASP A 1 100 ? -6.311 -0.295 -10.775 1.00 87.81 100 ASP A O 1
ATOM 809 N N . ASP A 1 101 ? -7.007 1.697 -10.039 1.00 90.56 101 ASP A N 1
ATOM 810 C CA . ASP A 1 101 ? -6.252 2.471 -11.027 1.00 90.56 101 ASP A CA 1
ATOM 811 C C . ASP A 1 101 ? -4.740 2.396 -10.789 1.00 90.56 101 ASP A C 1
ATOM 813 O O . ASP A 1 101 ? -3.967 2.273 -11.743 1.00 90.56 101 ASP A O 1
ATOM 817 N N . LEU A 1 102 ? -4.301 2.417 -9.527 1.00 85.94 102 LEU A N 1
ATOM 818 C CA . LEU A 1 102 ? -2.901 2.180 -9.169 1.00 85.94 102 LEU A CA 1
ATOM 819 C C . LEU A 1 102 ? -2.473 0.754 -9.516 1.00 85.94 102 LEU A C 1
ATOM 821 O O . LEU A 1 102 ? -1.429 0.573 -10.140 1.00 85.94 102 LEU A O 1
ATOM 825 N N . GLU A 1 103 ? -3.290 -0.248 -9.184 1.00 83.94 103 GLU A N 1
ATOM 826 C CA . GLU A 1 103 ? -3.035 -1.638 -9.558 1.00 83.94 103 GLU A CA 1
ATOM 827 C C . GLU A 1 103 ? -2.901 -1.772 -11.082 1.00 83.94 103 GLU A C 1
ATOM 829 O O . GLU A 1 103 ? -1.921 -2.342 -11.560 1.00 83.94 103 GLU A O 1
ATOM 834 N N . LYS A 1 104 ? -3.815 -1.187 -11.868 1.00 84.00 104 LYS A N 1
ATOM 835 C CA . LYS A 1 104 ? -3.735 -1.192 -13.339 1.00 84.00 104 LYS A CA 1
ATOM 836 C C . LYS A 1 104 ? -2.450 -0.549 -13.856 1.00 84.00 104 LYS A C 1
ATOM 838 O O . LYS A 1 104 ? -1.810 -1.139 -14.721 1.00 84.00 104 LYS A O 1
ATOM 843 N N . LYS A 1 105 ? -2.053 0.615 -13.329 1.00 84.75 105 LYS A N 1
ATOM 844 C CA . LYS A 1 105 ? -0.804 1.300 -13.720 1.00 84.75 105 LYS A CA 1
ATOM 845 C C . LYS A 1 105 ? 0.428 0.453 -13.411 1.00 84.75 105 LYS A C 1
ATOM 847 O O . LYS A 1 105 ? 1.293 0.298 -14.268 1.00 84.75 105 LYS A O 1
ATOM 852 N N . ILE A 1 106 ? 0.475 -0.140 -12.219 1.00 80.19 106 ILE A N 1
ATOM 853 C CA . ILE A 1 106 ? 1.557 -1.041 -11.805 1.00 80.19 106 ILE A CA 1
ATOM 854 C C . ILE A 1 106 ? 1.617 -2.248 -12.744 1.00 80.19 106 ILE A C 1
ATOM 856 O O . ILE A 1 106 ? 2.679 -2.602 -13.251 1.00 80.19 106 ILE A O 1
ATOM 860 N N . TYR A 1 107 ? 0.475 -2.872 -13.026 1.00 74.88 107 TYR A N 1
ATOM 861 C CA . TYR A 1 107 ? 0.454 -4.048 -13.881 1.00 74.88 107 TYR A CA 1
ATOM 862 C C . TYR A 1 107 ? 0.739 -3.748 -15.356 1.00 74.88 107 TYR A C 1
ATOM 864 O O . TYR A 1 107 ? 1.319 -4.602 -16.026 1.00 74.88 107 TYR A O 1
ATOM 872 N N . ALA A 1 108 ? 0.367 -2.568 -15.857 1.00 76.38 108 ALA A N 1
ATOM 873 C CA . ALA A 1 108 ? 0.715 -2.134 -17.207 1.00 76.38 108 ALA A CA 1
ATOM 874 C C . ALA A 1 108 ? 2.241 -2.054 -17.396 1.00 76.38 108 ALA A C 1
ATOM 876 O O . ALA A 1 108 ? 2.735 -2.421 -18.457 1.00 76.38 108 ALA A O 1
ATOM 877 N N . GLY A 1 109 ? 2.985 -1.659 -16.355 1.00 69.12 109 GLY A N 1
ATOM 878 C CA . GLY A 1 109 ? 4.450 -1.597 -16.389 1.00 69.12 109 GLY A CA 1
ATOM 879 C C . GLY A 1 109 ? 5.170 -2.939 -16.190 1.00 69.12 109 GLY A C 1
ATOM 880 O O . GLY A 1 109 ? 6.274 -3.109 -16.690 1.00 69.12 109 GLY A O 1
ATOM 881 N N . ILE A 1 110 ? 4.570 -3.902 -15.478 1.00 71.44 110 ILE A N 1
ATOM 882 C CA . ILE A 1 110 ? 5.235 -5.169 -15.084 1.00 71.44 110 ILE A CA 1
ATOM 883 C C . ILE A 1 110 ? 4.925 -6.332 -16.061 1.00 71.44 110 ILE A C 1
ATOM 885 O O . ILE A 1 110 ? 5.561 -7.386 -16.021 1.00 71.44 110 ILE A O 1
ATOM 889 N N . GLY A 1 111 ? 3.980 -6.145 -16.989 1.00 66.94 111 GLY A N 1
ATOM 890 C CA . GLY A 1 111 ? 3.670 -7.101 -18.056 1.00 66.94 111 GLY A CA 1
ATOM 891 C C . GLY A 1 111 ? 2.675 -8.213 -17.673 1.00 66.94 111 GLY A C 1
ATOM 892 O O . GLY A 1 111 ? 2.466 -8.567 -16.507 1.00 66.94 111 GLY A O 1
ATOM 893 N N . ILE A 1 112 ? 2.040 -8.793 -18.700 1.00 69.38 112 ILE A N 1
ATOM 894 C CA . ILE A 1 112 ? 0.890 -9.720 -18.597 1.00 69.38 112 ILE A CA 1
ATOM 895 C C . ILE A 1 112 ? 1.236 -11.022 -17.842 1.00 69.38 112 ILE A C 1
ATOM 897 O O . ILE A 1 112 ? 0.382 -11.628 -17.186 1.00 69.38 112 ILE A O 1
ATOM 901 N N . GLU A 1 113 ? 2.489 -11.479 -17.884 1.00 65.25 113 GLU A N 1
ATOM 902 C CA . GLU A 1 113 ? 2.902 -12.709 -17.192 1.00 65.25 113 GLU A CA 1
ATOM 903 C C . GLU A 1 113 ? 2.896 -12.574 -15.670 1.00 65.25 113 GLU A C 1
ATOM 905 O O . GLU A 1 113 ? 2.469 -13.496 -14.962 1.00 65.25 113 GLU A O 1
ATOM 910 N N . TYR A 1 114 ? 3.303 -11.417 -15.145 1.00 68.50 114 TYR A N 1
ATOM 911 C CA . TYR A 1 114 ? 3.242 -11.164 -13.711 1.00 68.50 114 TYR A CA 1
ATOM 912 C C . TYR A 1 114 ? 1.789 -11.098 -13.227 1.00 68.50 114 TYR A C 1
ATOM 914 O O . TYR A 1 114 ? 1.452 -11.715 -12.212 1.00 68.50 114 TYR A O 1
ATOM 922 N N . GLN A 1 115 ? 0.896 -10.468 -14.004 1.00 66.19 115 GLN A N 1
ATOM 923 C CA . GLN A 1 115 ? -0.546 -10.464 -13.725 1.00 66.19 115 GLN A CA 1
ATOM 924 C C . GLN A 1 115 ? -1.103 -11.889 -13.593 1.00 66.19 115 GLN A C 1
ATOM 926 O O . GLN A 1 115 ? -1.774 -12.211 -12.605 1.00 66.19 115 GLN A O 1
ATOM 931 N N . LYS A 1 116 ? -0.784 -12.775 -14.549 1.00 73.38 116 LYS A N 1
ATOM 932 C CA . LYS A 1 116 ? -1.214 -14.183 -14.515 1.00 73.38 116 LYS A CA 1
ATOM 933 C C . LYS A 1 116 ? -0.706 -14.896 -13.257 1.00 73.38 116 LYS A C 1
ATOM 935 O O . LYS A 1 116 ? -1.475 -15.613 -12.610 1.00 73.38 116 LYS A O 1
ATOM 940 N N . ARG A 1 117 ? 0.548 -14.663 -12.845 1.00 75.00 117 ARG A N 1
ATOM 941 C CA . ARG A 1 117 ? 1.119 -15.244 -11.611 1.00 75.00 117 ARG A CA 1
ATOM 942 C C . ARG A 1 117 ? 0.427 -14.735 -10.344 1.00 75.00 117 ARG A C 1
ATOM 944 O O . ARG A 1 117 ? 0.136 -15.537 -9.452 1.00 75.00 117 ARG A O 1
ATOM 951 N N . VAL A 1 118 ? 0.130 -13.438 -10.250 1.00 75.00 118 VAL A N 1
ATOM 952 C CA . VAL A 1 118 ? -0.575 -12.857 -9.092 1.00 75.00 118 VAL A CA 1
ATOM 953 C C . VAL A 1 118 ? -1.996 -13.415 -8.984 1.00 75.00 118 VAL A C 1
ATOM 955 O O . VAL A 1 118 ? -2.400 -13.861 -7.904 1.00 75.00 118 VAL A O 1
ATOM 958 N N . GLN A 1 119 ? -2.734 -13.490 -10.096 1.00 77.44 119 GLN A N 1
ATOM 959 C CA . GLN A 1 119 ? -4.074 -14.084 -10.104 1.00 77.44 119 GLN A CA 1
ATOM 960 C C . GLN A 1 119 ? -4.055 -15.571 -9.724 1.00 77.44 119 GLN A C 1
ATOM 962 O O . GLN A 1 119 ? -4.884 -16.018 -8.926 1.00 77.44 119 GLN A O 1
ATOM 967 N N . GLN A 1 120 ? -3.082 -16.342 -10.221 1.00 78.00 120 GLN A N 1
ATOM 968 C CA . GLN A 1 120 ? -2.909 -17.740 -9.820 1.00 78.00 120 GLN A CA 1
ATOM 969 C C . GLN A 1 120 ? -2.603 -17.883 -8.320 1.00 78.00 120 GLN A C 1
ATOM 971 O O . GLN A 1 120 ? -3.161 -18.771 -7.668 1.00 78.00 120 GLN A O 1
ATOM 976 N N . LYS A 1 121 ? -1.773 -17.003 -7.738 1.00 77.25 121 LYS A N 1
ATOM 977 C CA . LYS A 1 121 ? -1.504 -16.990 -6.288 1.00 77.25 121 LYS A CA 1
ATOM 978 C C . LYS A 1 121 ? -2.770 -16.698 -5.473 1.00 77.25 121 LYS A C 1
ATOM 980 O O . LYS A 1 121 ? -3.021 -17.408 -4.496 1.00 77.25 121 LYS A O 1
ATOM 985 N N . LYS A 1 122 ? -3.590 -15.717 -5.880 1.00 76.38 122 LYS A N 1
ATOM 986 C CA . LYS A 1 122 ? -4.880 -15.413 -5.224 1.00 76.38 122 LYS A CA 1
ATOM 987 C C . LYS A 1 122 ? -5.827 -16.626 -5.275 1.00 76.38 122 LYS A C 1
ATOM 989 O O . LYS A 1 122 ? -6.333 -17.048 -4.235 1.00 76.38 122 LYS A O 1
ATOM 994 N N . LYS A 1 123 ? -5.975 -17.268 -6.443 1.00 77.06 123 LYS A N 1
ATOM 995 C CA . LYS A 1 123 ? -6.800 -18.485 -6.610 1.00 77.06 123 LYS A CA 1
ATOM 996 C C . LYS A 1 123 ? -6.322 -19.655 -5.735 1.00 77.06 123 LYS A C 1
ATOM 998 O O . LYS A 1 123 ? -7.138 -20.279 -5.056 1.00 77.06 123 LYS A O 1
ATOM 1003 N N . LYS A 1 124 ? -5.009 -19.920 -5.678 1.00 74.25 124 LYS A N 1
ATOM 1004 C CA . LYS A 1 124 ? -4.435 -20.985 -4.828 1.00 74.25 124 LYS A CA 1
ATOM 1005 C C . LYS A 1 124 ? -4.708 -20.766 -3.336 1.00 74.25 124 LYS A C 1
ATOM 1007 O O . LYS A 1 124 ? -5.042 -21.726 -2.642 1.00 74.25 124 LYS A O 1
ATOM 1012 N N . LYS A 1 125 ? -4.6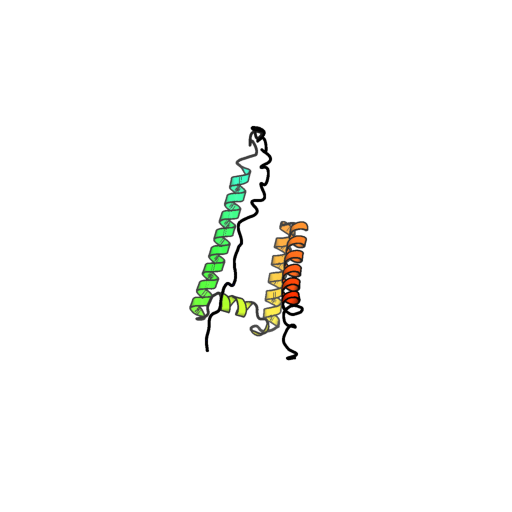02 -19.526 -2.837 1.00 70.56 125 LYS A N 1
ATOM 1013 C CA . LYS A 1 125 ? -4.914 -19.205 -1.430 1.00 70.56 125 LYS A CA 1
ATOM 1014 C C . LYS A 1 125 ? -6.374 -19.525 -1.088 1.00 70.56 125 LYS A C 1
ATOM 1016 O O . LYS A 1 125 ? -6.622 -20.194 -0.087 1.00 70.56 125 LYS A O 1
ATOM 1021 N N . MET A 1 126 ? -7.319 -19.144 -1.951 1.00 66.69 126 MET A N 1
ATOM 1022 C CA . MET A 1 126 ? -8.740 -19.459 -1.745 1.00 66.69 126 MET A CA 1
ATOM 1023 C C . MET A 1 126 ? -9.024 -20.968 -1.770 1.00 66.69 126 MET A C 1
ATOM 1025 O O . MET A 1 126 ? -9.775 -21.478 -0.938 1.00 66.69 126 MET A O 1
ATOM 1029 N N . GLN A 1 127 ? -8.396 -21.711 -2.686 1.00 67.38 127 GLN A N 1
ATOM 1030 C CA . GLN A 1 127 ? -8.603 -23.158 -2.803 1.00 67.38 127 GLN A CA 1
ATOM 1031 C C . GLN A 1 127 ? -8.046 -23.933 -1.596 1.00 67.38 127 GLN A C 1
ATOM 1033 O O . GLN A 1 127 ? -8.677 -24.885 -1.130 1.00 67.38 127 GLN A O 1
ATOM 1038 N N . LYS A 1 128 ? -6.895 -23.511 -1.048 1.00 63.94 128 LYS A N 1
ATOM 1039 C CA . LYS A 1 128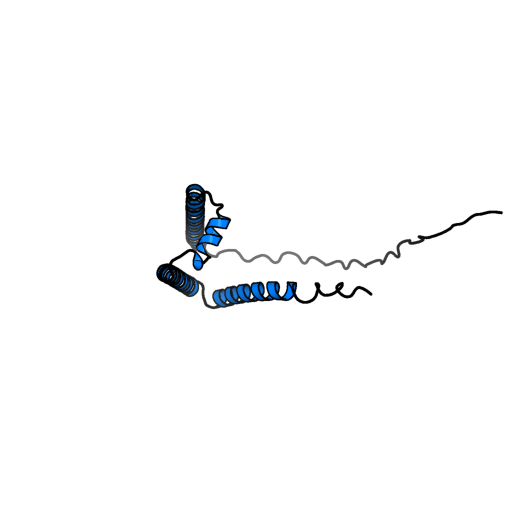 ? -6.300 -24.121 0.154 1.00 63.94 128 LYS A CA 1
ATOM 1040 C C . LYS A 1 128 ? -7.173 -23.906 1.397 1.00 63.94 128 LYS A C 1
ATOM 1042 O O . LYS A 1 128 ? -7.350 -24.842 2.170 1.00 63.94 128 LYS A O 1
ATOM 1047 N N . GLY A 1 129 ? -7.785 -22.727 1.540 1.00 58.94 129 GLY A N 1
ATOM 1048 C CA . GLY A 1 129 ? -8.731 -22.443 2.628 1.00 58.94 129 GLY A CA 1
ATOM 1049 C C . GLY A 1 129 ? -9.995 -23.313 2.589 1.00 58.94 129 GLY A C 1
ATOM 1050 O O . GLY A 1 129 ? -10.498 -23.711 3.636 1.00 58.94 129 GLY A O 1
ATOM 1051 N N . ARG A 1 130 ? -10.479 -23.678 1.391 1.00 59.19 130 ARG A N 1
ATOM 1052 C CA . ARG A 1 130 ? -11.661 -24.548 1.225 1.00 59.19 130 ARG A CA 1
ATOM 1053 C C . ARG A 1 130 ? -11.381 -26.028 1.510 1.00 59.19 130 ARG A C 1
ATOM 1055 O O . ARG A 1 130 ? -12.220 -26.699 2.107 1.00 59.19 130 ARG A O 1
ATOM 1062 N N . ARG A 1 131 ? -10.205 -26.540 1.126 1.00 58.25 131 ARG A N 1
ATOM 1063 C CA . ARG A 1 131 ? -9.836 -27.958 1.330 1.00 58.25 131 ARG A CA 1
ATOM 1064 C C . ARG A 1 131 ? -9.557 -28.329 2.790 1.00 58.25 131 ARG A C 1
ATOM 1066 O O . ARG A 1 131 ? -9.716 -29.489 3.149 1.00 58.25 131 ARG A O 1
ATOM 1073 N N . GLY A 1 132 ? -9.197 -27.365 3.640 1.00 57.84 132 GLY A N 1
ATOM 1074 C CA . GLY A 1 132 ? -8.961 -27.613 5.068 1.00 57.84 132 GLY A CA 1
ATOM 1075 C C . GLY A 1 132 ? -10.215 -27.990 5.870 1.00 57.84 132 GLY A C 1
ATOM 1076 O O . GLY A 1 132 ? -10.089 -28.560 6.946 1.00 57.84 132 GLY A O 1
ATOM 1077 N N . LYS A 1 133 ? -11.422 -27.710 5.355 1.00 59.88 133 LYS A N 1
ATOM 1078 C CA . LYS A 1 133 ? -12.687 -27.910 6.088 1.00 59.88 133 LYS A CA 1
ATOM 1079 C C . LYS A 1 133 ? -13.477 -29.169 5.700 1.00 59.88 133 LYS A C 1
ATOM 1081 O O . LYS A 1 133 ? -14.533 -29.397 6.276 1.00 59.88 133 LYS A O 1
ATOM 1086 N N . THR A 1 134 ? -13.030 -29.959 4.718 1.00 58.53 134 THR A N 1
ATOM 1087 C CA . THR A 1 134 ? -13.926 -30.919 4.033 1.00 58.53 134 THR A CA 1
ATOM 1088 C C . THR A 1 134 ? -13.613 -32.408 4.186 1.00 58.53 134 THR A C 1
ATOM 1090 O O . THR A 1 134 ? -14.523 -33.195 3.958 1.00 58.53 134 THR A O 1
ATOM 1093 N N . LEU A 1 135 ? -12.410 -32.836 4.591 1.00 56.47 135 LEU A N 1
ATOM 1094 C CA . LEU A 1 135 ? -12.066 -34.276 4.563 1.00 56.47 135 LEU A CA 1
ATOM 1095 C C . LEU A 1 135 ? -11.491 -34.863 5.862 1.00 56.47 135 LEU A C 1
ATOM 1097 O O . LEU A 1 135 ? -11.726 -36.034 6.134 1.00 56.47 135 LEU A O 1
ATOM 1101 N N . GLY A 1 136 ? -10.789 -34.080 6.685 1.00 55.81 136 GLY A N 1
ATOM 1102 C CA . GLY A 1 136 ? -10.198 -34.576 7.940 1.00 55.81 136 GLY A CA 1
ATOM 1103 C C . GLY A 1 136 ? -11.103 -34.444 9.165 1.00 55.81 136 GLY A C 1
ATOM 1104 O O . GLY A 1 136 ? -10.925 -35.162 10.140 1.00 55.81 136 GLY A O 1
ATOM 1105 N N . SER A 1 137 ? -12.099 -33.559 9.115 1.00 55.88 137 SER A N 1
ATOM 1106 C CA . SER A 1 137 ? -12.964 -33.287 10.258 1.00 55.88 137 SER A CA 1
ATOM 1107 C C . SER A 1 137 ? -14.073 -34.312 10.445 1.00 55.88 137 SER A C 1
ATOM 1109 O O . SER A 1 137 ? -14.747 -34.186 11.448 1.00 55.88 137 SER A O 1
ATOM 1111 N N . ARG A 1 138 ? -14.274 -35.292 9.537 1.00 58.25 138 ARG A N 1
ATOM 1112 C CA . ARG A 1 138 ? -15.408 -36.249 9.551 1.00 58.25 138 ARG A CA 1
ATOM 1113 C C . ARG A 1 138 ? -15.177 -37.608 10.222 1.00 58.25 138 ARG A C 1
ATOM 1115 O O . ARG A 1 138 ? -16.106 -38.405 10.295 1.00 58.25 138 ARG A O 1
ATOM 1122 N N . LYS A 1 139 ? -13.969 -37.902 10.707 1.00 60.66 139 LYS A N 1
ATOM 1123 C CA . LYS A 1 139 ? -13.690 -39.153 11.433 1.00 60.66 139 LYS A CA 1
ATOM 1124 C C . LYS A 1 139 ? -13.843 -38.916 12.936 1.00 60.66 139 LYS A C 1
ATOM 1126 O O . LYS A 1 139 ? -12.911 -38.425 13.558 1.00 60.66 139 LYS A O 1
ATOM 1131 N N . GLY A 1 140 ? -15.015 -39.234 13.492 1.00 63.75 140 GLY A N 1
ATOM 1132 C CA . GLY A 1 140 ? -15.228 -39.263 14.949 1.00 63.75 140 GLY A CA 1
ATOM 1133 C C . GLY A 1 140 ? -16.599 -38.820 15.475 1.00 63.75 140 GLY A C 1
ATOM 1134 O O . GLY A 1 140 ? -16.734 -38.670 16.680 1.00 63.75 140 GLY A O 1
ATOM 1135 N N . TRP A 1 141 ? -17.604 -38.566 14.626 1.00 65.19 141 TRP A N 1
ATOM 1136 C CA . TRP A 1 141 ? -18.916 -38.044 15.084 1.00 65.19 141 TRP A CA 1
ATOM 1137 C C . TRP A 1 141 ? -19.945 -39.135 15.331 1.00 65.19 141 TRP A C 1
ATOM 1139 O O . TRP A 1 141 ? -20.989 -38.877 15.914 1.00 65.19 141 TRP A O 1
ATOM 1149 N N . ILE A 1 142 ? -19.673 -40.330 14.820 1.00 65.62 142 ILE A N 1
ATOM 1150 C CA . ILE A 1 142 ? -20.471 -41.508 15.101 1.00 65.62 142 ILE A CA 1
ATOM 1151 C C . ILE A 1 142 ? -19.632 -42.289 16.102 1.00 65.62 142 ILE A C 1
ATOM 1153 O O . ILE A 1 142 ? -18.640 -42.916 15.725 1.00 65.62 142 ILE A O 1
ATOM 1157 N N . GLN A 1 143 ? -19.970 -42.133 17.381 1.00 58.56 143 GLN A N 1
ATOM 1158 C CA . GLN A 1 143 ? -19.549 -43.069 18.416 1.00 58.56 143 GLN A CA 1
ATOM 1159 C C . GLN A 1 143 ? -20.193 -44.412 18.052 1.00 58.56 143 GLN A C 1
ATOM 1161 O O . GLN A 1 143 ? -21.417 -44.480 17.938 1.00 58.56 143 GLN A O 1
ATOM 1166 N N . MET A 1 144 ? -19.372 -45.423 17.755 1.00 48.69 144 MET A N 1
ATOM 1167 C 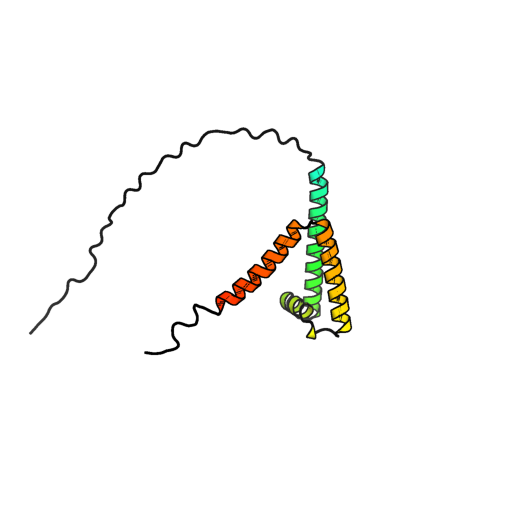CA . MET A 1 144 ? -19.823 -46.815 17.837 1.00 48.69 144 MET A CA 1
ATOM 1168 C C . MET A 1 144 ? -19.819 -47.243 19.295 1.00 48.69 144 MET A C 1
ATOM 1170 O O . MET A 1 144 ? -18.886 -46.805 20.008 1.00 48.69 144 MET A O 1
#

Radius of gyration: 30.7 Å; chains: 1; bounding box: 56×80×64 Å

Foldseek 3Di:
DDDDDDDDDDDDDDPPPPDPDDDDPDDDDDDDPDPPDDPPVVVVVVVVVVVVVVVVVVVVVVLVVVCVVVVHDSVVVVVLLVDCVNDDVVVSVVVVVVVVVVVVVVDVVVDDVVVVVVVVVVVVVVVVVVVVPPPPVPPDPDDD

Sequence (144 aa):
MDAHNPSDPFDDPSKHVRKKKKKIKRKSALEAPPSNMSAAGDSEIDTMLKKLRNMDDDLQNRMEKIAELSGMSTKEVKRFIENPDNFPSEEWSRMQRKKDDLEKKIYAGIGIEYQKRVQQKKKKKMQKGRRGKTLGSRKGWIQM